Protein AF-A0A7J3IF95-F1 (afdb_monomer_lite)

Foldseek 3Di:
DDADDDDDDFDWPPPPDPDIDGDVVSVVVSVVVVVVCVVPCDPVNRCVVVPD

Structure (mmCIF, N/CA/C/O backbone):
data_AF-A0A7J3IF95-F1
#
_entry.id   AF-A0A7J3IF95-F1
#
loop_
_atom_site.group_PDB
_atom_site.id
_atom_site.type_symbol
_atom_site.label_atom_id
_atom_site.label_alt_id
_atom_site.label_comp_id
_atom_site.label_asym_id
_atom_site.label_entity_id
_atom_site.label_seq_id
_atom_site.pdbx_PDB_ins_code
_atom_site.Cartn_x
_atom_site.Cartn_y
_atom_site.Cartn_z
_atom_site.occupancy
_atom_site.B_iso_or_equiv
_atom_site.auth_seq_id
_atom_site.auth_comp_id
_atom_site.auth_asym_id
_atom_site.auth_atom_id
_atom_site.pdbx_PDB_model_num
ATOM 1 N N . ALA A 1 1 ? -22.794 9.728 0.187 1.00 75.88 1 ALA A N 1
ATOM 2 C CA . ALA A 1 1 ? -21.659 9.445 1.088 1.00 75.88 1 ALA A CA 1
ATOM 3 C C . ALA A 1 1 ? -20.419 9.168 0.241 1.00 75.88 1 ALA A C 1
ATOM 5 O O . ALA A 1 1 ? -20.559 8.500 -0.778 1.00 75.88 1 ALA A O 1
ATOM 6 N N . GLY A 1 2 ? -19.264 9.729 0.612 1.00 91.75 2 GLY A N 1
ATOM 7 C CA . GLY A 1 2 ? -17.958 9.464 -0.011 1.00 91.75 2 GLY A CA 1
ATOM 8 C C . GLY A 1 2 ? -17.117 8.499 0.835 1.00 91.75 2 GLY A C 1
ATOM 9 O O . GLY A 1 2 ? -17.518 8.160 1.944 1.00 91.75 2 GLY A O 1
ATOM 10 N N . CYS A 1 3 ? -15.967 8.059 0.318 1.00 95.19 3 CYS A N 1
ATOM 11 C CA . CYS A 1 3 ? -15.071 7.117 0.998 1.00 95.19 3 CYS A CA 1
ATOM 12 C C . CYS A 1 3 ? -13.659 7.716 1.121 1.00 95.19 3 CYS A C 1
ATOM 14 O O . CYS A 1 3 ? -13.022 7.936 0.082 1.00 95.19 3 CYS A O 1
ATOM 16 N N . PRO A 1 4 ? -13.145 7.974 2.340 1.00 95.62 4 PRO A N 1
ATOM 17 C CA . PRO A 1 4 ? -11.751 8.365 2.528 1.00 95.62 4 PRO A CA 1
ATOM 18 C C . PRO A 1 4 ? -10.820 7.306 1.932 1.00 95.62 4 PRO A C 1
ATOM 20 O O . PRO A 1 4 ? -10.857 6.142 2.322 1.00 95.62 4 PRO A O 1
ATOM 23 N N . SER A 1 5 ? -10.013 7.705 0.951 1.00 96.62 5 SER A N 1
ATOM 24 C CA . SER A 1 5 ? -9.175 6.798 0.163 1.00 96.62 5 SER A CA 1
ATOM 25 C C . SER A 1 5 ? -7.777 7.383 -0.008 1.00 96.62 5 SER A C 1
ATOM 27 O O . SER A 1 5 ? -7.618 8.597 -0.123 1.00 96.62 5 SER A O 1
ATOM 29 N N . VAL A 1 6 ? -6.763 6.520 -0.059 1.00 97.38 6 VAL A N 1
ATOM 30 C CA . VAL A 1 6 ? -5.369 6.894 -0.329 1.00 97.38 6 VAL A CA 1
ATOM 31 C C . VAL A 1 6 ? -4.738 5.872 -1.270 1.00 97.38 6 VAL A C 1
ATOM 33 O O . VAL A 1 6 ? -5.064 4.688 -1.213 1.00 97.38 6 VAL A O 1
ATOM 36 N N . VAL A 1 7 ? -3.833 6.325 -2.137 1.00 98.19 7 VAL A N 1
ATOM 37 C CA . VAL A 1 7 ? -3.060 5.455 -3.031 1.00 98.19 7 VAL A CA 1
ATOM 38 C C . VAL A 1 7 ? -1.681 5.220 -2.423 1.00 98.19 7 VAL A C 1
ATOM 40 O O . VAL A 1 7 ? -0.938 6.170 -2.186 1.00 98.19 7 VAL A O 1
ATOM 43 N N . ILE A 1 8 ? -1.333 3.952 -2.200 1.00 98.06 8 ILE A N 1
ATOM 44 C CA . ILE A 1 8 ? 0.021 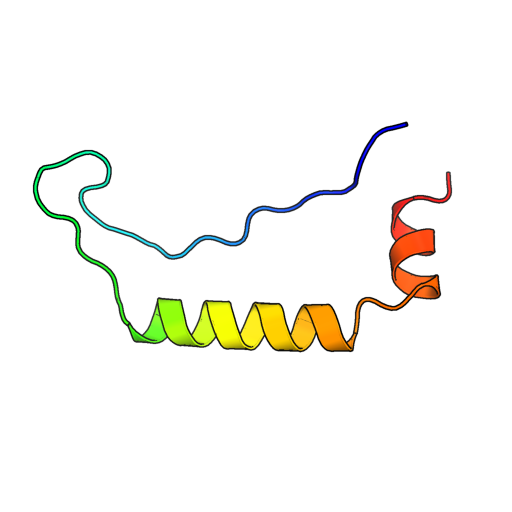3.520 -1.839 1.00 98.06 8 ILE A CA 1
ATOM 45 C C . ILE A 1 8 ? 0.617 2.864 -3.083 1.00 98.06 8 ILE A C 1
ATOM 47 O O . ILE A 1 8 ? 0.110 1.846 -3.549 1.00 98.06 8 ILE A O 1
ATOM 51 N N . GLY A 1 9 ? 1.654 3.479 -3.646 1.00 97.06 9 GLY A N 1
ATOM 52 C CA . GLY A 1 9 ? 2.291 3.029 -4.882 1.00 97.06 9 GLY A CA 1
ATOM 53 C C . GLY A 1 9 ? 3.731 2.577 -4.666 1.00 97.06 9 GLY A C 1
ATOM 54 O O . GLY A 1 9 ? 4.385 2.994 -3.713 1.00 97.06 9 GLY A O 1
ATOM 55 N N . VAL A 1 10 ? 4.224 1.760 -5.596 1.00 98.44 10 VAL A N 1
ATOM 56 C CA . VAL A 1 10 ? 5.631 1.353 -5.673 1.00 98.44 10 VAL A CA 1
ATOM 57 C C . VAL A 1 10 ? 6.281 2.067 -6.865 1.00 98.44 10 VAL A C 1
ATOM 59 O O . VAL A 1 10 ? 5.757 1.963 -7.983 1.00 98.44 10 VAL A O 1
ATOM 62 N N . PRO A 1 11 ? 7.401 2.793 -6.679 1.00 98.56 11 PRO A N 1
ATOM 63 C CA . PRO A 1 11 ? 8.099 3.450 -7.776 1.00 98.56 11 PRO A CA 1
ATOM 64 C C . PRO A 1 11 ? 8.481 2.453 -8.870 1.00 98.56 11 PRO A C 1
ATOM 66 O O . PRO A 1 11 ? 9.166 1.462 -8.629 1.00 98.56 11 PRO A O 1
ATOM 69 N N . THR A 1 12 ? 8.039 2.728 -10.094 1.00 98.6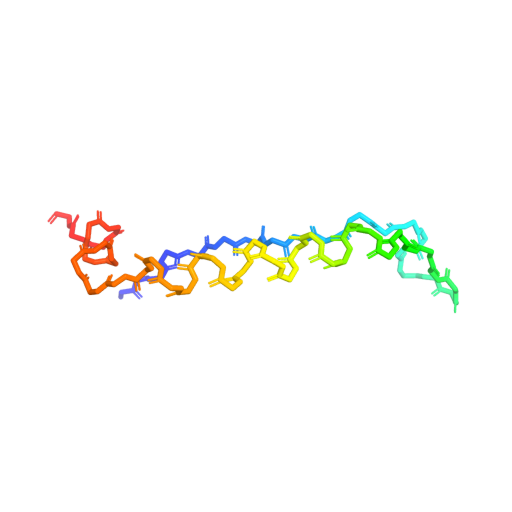2 12 THR A N 1
ATOM 70 C CA . THR A 1 12 ? 8.274 1.857 -11.247 1.00 98.62 12 THR A CA 1
ATOM 71 C C . THR A 1 12 ? 8.788 2.699 -12.406 1.00 98.62 12 THR A C 1
ATOM 73 O O . THR A 1 12 ? 8.198 3.724 -12.750 1.00 98.62 12 THR A O 1
ATOM 76 N N . ARG A 1 13 ? 9.899 2.286 -13.018 1.00 98.69 13 ARG A N 1
ATOM 77 C CA . ARG A 1 13 ? 10.429 2.924 -14.232 1.00 98.69 13 ARG A CA 1
ATOM 78 C C . ARG A 1 13 ? 9.793 2.294 -15.469 1.00 98.69 13 ARG A C 1
ATOM 80 O O . ARG A 1 13 ? 9.542 1.091 -15.486 1.00 98.69 13 ARG A O 1
ATOM 87 N N . HIS A 1 14 ? 9.599 3.110 -16.508 1.00 98.25 14 HIS A N 1
ATOM 88 C CA . HIS A 1 14 ? 9.038 2.704 -17.807 1.00 98.25 14 HIS A CA 1
ATOM 89 C C . HIS A 1 14 ? 7.608 2.149 -17.725 1.00 98.25 14 HIS A C 1
ATOM 91 O O . HIS A 1 14 ? 7.252 1.186 -18.403 1.00 98.25 14 HIS A O 1
ATOM 97 N N . ILE A 1 15 ? 6.767 2.780 -16.899 1.00 96.81 15 ILE A N 1
ATOM 98 C CA . ILE A 1 15 ? 5.329 2.502 -16.916 1.00 96.81 15 ILE A CA 1
ATOM 99 C C . ILE A 1 15 ? 4.763 2.739 -18.329 1.00 96.81 15 ILE A C 1
ATOM 101 O O . ILE A 1 15 ? 5.206 3.645 -19.035 1.00 96.81 15 ILE A O 1
ATOM 105 N N . HIS A 1 16 ? 3.810 1.897 -18.745 1.00 98.25 16 HIS A N 1
ATOM 106 C CA . HIS A 1 16 ? 3.197 1.904 -20.087 1.00 98.25 16 HIS A CA 1
ATOM 107 C C . HIS A 1 16 ? 4.180 1.637 -21.252 1.00 98.25 16 HIS A C 1
ATOM 109 O O . HIS A 1 16 ? 4.039 2.186 -22.341 1.00 98.25 16 HIS A O 1
ATOM 115 N N . SER A 1 17 ? 5.179 0.779 -21.044 1.00 98.19 17 SER A N 1
ATOM 116 C CA . SER A 1 17 ? 6.089 0.273 -22.086 1.00 98.19 17 SER A CA 1
ATOM 117 C C . SER A 1 17 ? 6.091 -1.263 -22.097 1.00 98.19 17 SER A C 1
ATOM 119 O O . SER A 1 17 ? 5.499 -1.884 -21.218 1.00 98.19 17 SER A O 1
ATOM 121 N N . HIS A 1 18 ? 6.765 -1.896 -23.068 1.00 98.12 18 HIS A N 1
ATOM 122 C CA . HIS A 1 18 ? 6.848 -3.368 -23.154 1.00 98.12 18 HIS A CA 1
ATOM 123 C C . HIS A 1 18 ? 7.513 -4.018 -21.929 1.00 98.12 18 HIS A C 1
ATOM 125 O O . HIS A 1 18 ? 7.225 -5.170 -21.616 1.00 98.12 18 HIS A O 1
ATOM 131 N N . VAL A 1 19 ? 8.411 -3.296 -21.251 1.00 98.06 19 VAL A N 1
ATOM 132 C CA . VAL A 1 19 ? 9.129 -3.766 -20.062 1.00 98.06 19 VAL A CA 1
ATOM 133 C C . VAL A 1 19 ? 9.161 -2.645 -19.028 1.00 98.06 19 VAL A C 1
ATOM 135 O O . VAL A 1 19 ? 9.525 -1.517 -19.356 1.00 98.06 19 VAL A O 1
ATOM 138 N N . GLY A 1 20 ? 8.798 -2.970 -17.787 1.00 98.12 20 GLY A N 1
ATOM 139 C CA . GLY A 1 20 ? 8.922 -2.096 -16.621 1.00 98.12 20 GLY A CA 1
ATOM 140 C C . GLY A 1 20 ? 10.001 -2.598 -15.662 1.00 98.12 20 GLY A C 1
ATOM 141 O O . GLY A 1 20 ? 10.352 -3.777 -15.674 1.00 98.12 20 GLY A O 1
ATOM 142 N N . LEU A 1 21 ? 10.525 -1.703 -14.826 1.00 98.69 21 LEU A N 1
ATOM 143 C CA . LEU A 1 21 ? 11.528 -2.031 -13.810 1.00 98.69 21 LEU A CA 1
ATOM 144 C C . LEU A 1 21 ? 11.057 -1.549 -12.440 1.00 98.69 21 LEU A C 1
ATOM 146 O O . LEU A 1 21 ? 10.661 -0.390 -12.294 1.00 98.69 21 LEU A O 1
ATOM 150 N N . VAL A 1 22 ? 11.156 -2.421 -11.442 1.00 98.44 22 VAL A N 1
ATOM 151 C CA . VAL A 1 22 ? 10.761 -2.152 -10.056 1.00 98.44 22 VAL A CA 1
ATOM 152 C C . VAL A 1 22 ? 11.860 -2.612 -9.100 1.00 98.44 22 VAL A C 1
ATOM 154 O O . VAL A 1 22 ? 12.581 -3.565 -9.397 1.00 98.44 22 VAL A O 1
ATOM 157 N N . ASN A 1 23 ? 11.997 -1.935 -7.959 1.00 98.69 23 ASN A N 1
ATOM 158 C CA . ASN A 1 23 ? 12.830 -2.407 -6.858 1.00 98.69 23 ASN A CA 1
ATOM 159 C C . ASN A 1 23 ? 12.003 -3.341 -5.961 1.00 98.69 23 ASN A C 1
ATOM 161 O O . ASN A 1 23 ? 10.966 -2.941 -5.433 1.00 98.69 23 ASN A O 1
ATOM 165 N N . MET A 1 24 ? 12.465 -4.578 -5.775 1.00 98.56 24 MET A N 1
ATOM 166 C CA . MET A 1 24 ? 11.768 -5.561 -4.941 1.00 98.56 24 MET A CA 1
ATOM 167 C C . MET A 1 24 ? 11.702 -5.156 -3.466 1.00 98.56 24 MET A C 1
ATOM 169 O O . MET A 1 24 ? 10.715 -5.465 -2.805 1.00 98.56 24 MET A O 1
ATOM 173 N N . GLU A 1 25 ? 12.680 -4.404 -2.961 1.00 98.81 25 GLU A N 1
ATOM 174 C CA . GLU A 1 25 ? 12.645 -3.888 -1.591 1.00 98.81 25 GLU A CA 1
ATOM 175 C C . GLU A 1 25 ? 11.484 -2.900 -1.388 1.00 98.81 25 GLU A C 1
ATOM 177 O O . GLU A 1 25 ? 10.792 -2.952 -0.368 1.00 98.81 25 GLU A O 1
ATOM 182 N N . ASP A 1 26 ? 11.199 -2.052 -2.382 1.00 98.81 26 ASP A N 1
ATOM 183 C CA . ASP A 1 26 ? 10.064 -1.124 -2.325 1.00 98.81 26 ASP A CA 1
ATOM 184 C C . ASP A 1 26 ? 8.726 -1.884 -2.340 1.00 98.81 26 ASP A C 1
ATOM 186 O O . ASP A 1 26 ? 7.792 -1.510 -1.627 1.00 98.81 26 ASP A O 1
ATOM 190 N N . VAL A 1 27 ? 8.639 -2.991 -3.094 1.00 98.75 27 VAL A N 1
ATOM 191 C CA . VAL A 1 27 ? 7.465 -3.883 -3.094 1.00 98.75 27 VAL A CA 1
ATOM 192 C C . VAL A 1 27 ? 7.264 -4.506 -1.714 1.00 98.75 27 VAL A C 1
ATOM 194 O O . VAL A 1 27 ? 6.167 -4.445 -1.157 1.00 98.75 27 VAL A O 1
ATOM 197 N N . GLU A 1 28 ? 8.316 -5.082 -1.135 1.00 98.81 28 GLU A N 1
ATOM 198 C CA . GLU A 1 28 ? 8.250 -5.713 0.185 1.00 98.81 28 GLU A CA 1
ATOM 199 C C . GLU A 1 28 ? 7.863 -4.717 1.278 1.00 98.81 28 GLU A C 1
ATOM 201 O O . GLU A 1 28 ? 7.042 -5.024 2.145 1.00 98.81 28 GLU A O 1
ATOM 206 N N . ASN A 1 29 ? 8.422 -3.509 1.240 1.00 98.75 29 ASN A N 1
ATOM 207 C CA . ASN A 1 29 ? 8.116 -2.476 2.220 1.00 98.75 29 ASN A CA 1
ATOM 208 C C . ASN A 1 29 ? 6.695 -1.921 2.052 1.00 98.75 29 ASN A C 1
ATOM 210 O O . ASN A 1 29 ? 6.029 -1.677 3.060 1.00 98.75 29 ASN A O 1
ATOM 214 N N . ALA A 1 30 ? 6.179 -1.811 0.823 1.00 98.81 30 ALA A N 1
ATOM 215 C CA . ALA A 1 30 ? 4.775 -1.473 0.589 1.00 98.81 30 ALA A CA 1
ATOM 216 C C . ALA A 1 30 ? 3.832 -2.539 1.176 1.00 98.81 30 ALA A C 1
ATOM 218 O O . ALA A 1 30 ? 2.863 -2.196 1.856 1.00 98.81 30 ALA A O 1
ATOM 219 N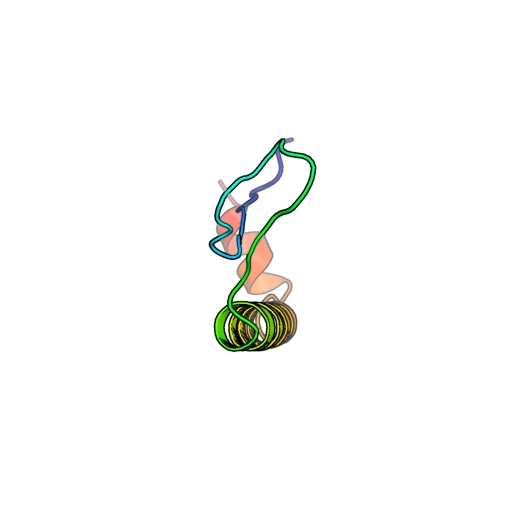 N . VAL A 1 31 ? 4.144 -3.830 1.003 1.00 98.62 31 VAL A N 1
ATOM 220 C CA . VAL A 1 31 ? 3.377 -4.932 1.610 1.00 98.62 31 VAL A CA 1
ATOM 221 C C . VAL A 1 31 ? 3.416 -4.857 3.138 1.00 98.62 31 VAL A C 1
ATOM 223 O O . VAL A 1 31 ? 2.364 -4.904 3.779 1.00 98.62 31 VAL A O 1
ATOM 226 N N . LYS A 1 32 ? 4.606 -4.685 3.734 1.00 98.75 32 LYS A N 1
ATOM 227 C CA . LYS A 1 32 ? 4.761 -4.522 5.191 1.00 98.75 32 LYS A CA 1
ATOM 228 C C . LYS A 1 32 ? 3.923 -3.350 5.706 1.00 98.75 32 LYS A C 1
ATOM 230 O O . LYS A 1 32 ? 3.204 -3.505 6.691 1.00 98.75 32 LYS A O 1
ATOM 235 N N . LEU A 1 33 ? 3.959 -2.207 5.020 1.00 98.69 33 LEU A N 1
ATOM 236 C CA . LEU A 1 33 ? 3.178 -1.028 5.386 1.00 98.69 33 LEU A CA 1
ATOM 237 C C . LEU A 1 33 ? 1.671 -1.312 5.359 1.00 98.69 33 LEU A C 1
ATOM 239 O O . LEU A 1 33 ? 0.984 -1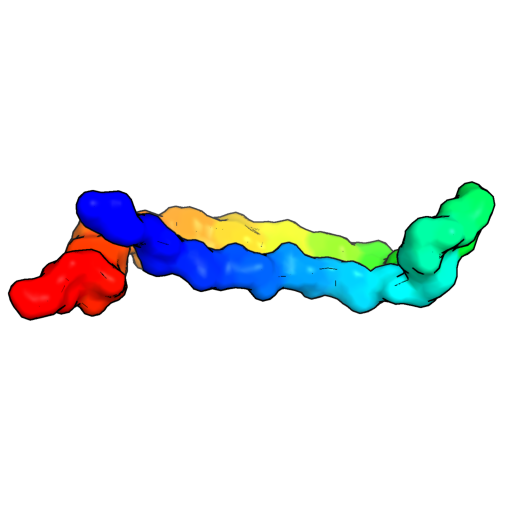.022 6.336 1.00 98.69 33 LEU A O 1
ATOM 243 N N . VAL A 1 34 ? 1.152 -1.911 4.282 1.00 98.62 34 VAL A N 1
ATOM 244 C CA . VAL A 1 34 ? -0.282 -2.225 4.157 1.00 98.62 34 VAL A CA 1
ATOM 245 C C . VAL A 1 34 ? -0.737 -3.188 5.256 1.00 98.62 34 VAL A C 1
ATOM 247 O O . VAL A 1 34 ? -1.773 -2.955 5.879 1.00 98.62 34 VAL A O 1
ATOM 250 N N . ILE A 1 35 ? 0.051 -4.223 5.560 1.00 98.75 35 ILE A N 1
ATOM 251 C CA . ILE A 1 35 ? -0.240 -5.159 6.656 1.00 98.75 35 ILE A CA 1
ATOM 252 C C . ILE A 1 35 ? -0.352 -4.412 7.991 1.00 98.75 35 ILE A C 1
ATOM 254 O O . ILE A 1 35 ? -1.306 -4.610 8.747 1.00 98.75 35 ILE A O 1
ATOM 258 N N . GLU A 1 36 ? 0.606 -3.535 8.288 1.00 98.69 36 GLU A N 1
ATOM 259 C CA . GLU A 1 36 ? 0.624 -2.778 9.538 1.00 98.69 36 GLU A CA 1
ATOM 260 C C . GLU A 1 36 ? -0.507 -1.736 9.623 1.00 98.69 36 GLU A C 1
ATOM 262 O O . GLU A 1 36 ? -1.018 -1.484 10.721 1.00 98.69 36 GLU A O 1
ATOM 267 N N . ILE A 1 37 ? -0.949 -1.177 8.491 1.00 98.25 37 ILE A N 1
ATOM 268 C CA . ILE A 1 37 ? -2.139 -0.318 8.416 1.00 98.25 37 ILE A CA 1
ATOM 269 C C . ILE A 1 37 ? -3.388 -1.127 8.760 1.00 98.25 37 ILE A C 1
ATOM 271 O O . ILE A 1 37 ? -4.115 -0.742 9.674 1.00 98.25 37 ILE A O 1
ATOM 275 N N . VAL A 1 38 ? -3.618 -2.262 8.091 1.00 97.62 38 VAL A N 1
ATOM 276 C CA . VAL A 1 38 ? -4.822 -3.089 8.293 1.00 97.62 38 VAL A CA 1
ATOM 277 C C . VAL A 1 38 ? -4.947 -3.545 9.748 1.00 97.62 38 VAL A C 1
ATOM 279 O O . VAL A 1 38 ? -6.030 -3.465 10.320 1.00 97.62 38 VAL A O 1
ATOM 282 N N . LYS A 1 39 ? -3.839 -3.929 10.395 1.00 98.00 39 LYS A N 1
ATOM 283 C CA . LYS A 1 39 ? -3.830 -4.297 11.825 1.00 98.00 39 LYS A CA 1
ATOM 284 C C . LYS A 1 39 ? -4.281 -3.167 12.760 1.00 98.00 39 LYS A C 1
ATOM 286 O O . LYS A 1 39 ? -4.765 -3.446 13.852 1.00 98.00 39 LYS A O 1
ATOM 291 N N . ARG A 1 40 ? -4.080 -1.900 12.378 1.00 97.75 40 ARG A N 1
ATOM 292 C CA . ARG A 1 40 ? -4.367 -0.721 13.221 1.00 97.75 40 ARG A CA 1
ATOM 293 C C . ARG A 1 40 ? -5.634 0.025 12.820 1.00 97.75 40 ARG A C 1
ATOM 295 O O . ARG A 1 40 ? -6.103 0.855 13.596 1.00 97.75 40 ARG A O 1
ATOM 302 N N . LEU A 1 41 ? -6.164 -0.214 11.625 1.00 97.44 41 LEU A N 1
ATOM 303 C CA . LEU A 1 41 ? -7.324 0.488 11.087 1.00 97.44 41 LEU A CA 1
ATOM 304 C C . LEU A 1 41 ? -8.627 -0.112 11.640 1.00 97.44 41 LEU A C 1
ATOM 306 O O . LEU A 1 41 ? -9.391 -0.766 10.937 1.00 97.44 41 LEU A O 1
ATOM 310 N N . ASN A 1 42 ? -8.842 0.078 12.940 1.00 96.75 42 ASN A N 1
ATOM 311 C CA . ASN A 1 42 ? -10.036 -0.377 13.644 1.00 96.75 42 ASN A CA 1
ATOM 312 C C . ASN A 1 42 ? -11.236 0.564 13.415 1.00 96.75 42 ASN A C 1
ATOM 314 O O . ASN A 1 42 ? -11.105 1.640 12.831 1.00 96.75 42 ASN A O 1
ATOM 318 N N . LYS A 1 43 ? -12.412 0.152 13.904 1.00 96.25 43 LYS A N 1
ATOM 319 C CA . LYS A 1 43 ? -13.674 0.889 13.739 1.00 96.25 43 LYS A CA 1
ATOM 320 C C . LYS A 1 43 ? -13.584 2.341 14.224 1.00 96.25 43 LYS A C 1
ATOM 322 O O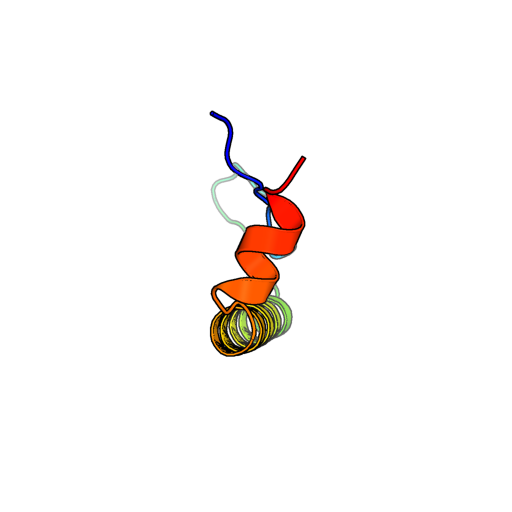 . LYS A 1 43 ? -13.932 3.237 13.469 1.00 96.25 43 LYS A O 1
ATOM 327 N N . GLU A 1 44 ? -13.055 2.561 15.426 1.00 96.81 44 GLU A N 1
ATOM 328 C CA . GLU A 1 44 ? -12.892 3.898 16.014 1.00 96.81 44 GLU A CA 1
ATOM 329 C C . GLU A 1 44 ? -12.018 4.808 15.134 1.00 96.81 44 GLU A C 1
ATOM 331 O O . GLU A 1 44 ? -12.379 5.950 14.852 1.00 96.81 44 GLU A O 1
ATOM 336 N N . ARG A 1 45 ? -10.891 4.292 14.617 1.00 96.19 45 ARG A N 1
ATOM 337 C CA . ARG A 1 45 ? -10.044 5.054 13.689 1.00 96.19 45 ARG A CA 1
ATOM 338 C C . ARG A 1 45 ? -10.749 5.365 12.379 1.00 96.19 45 ARG A C 1
ATOM 340 O O . ARG A 1 45 ? -10.618 6.482 11.891 1.00 96.19 45 ARG A O 1
ATOM 347 N N . VAL A 1 46 ? -11.468 4.407 11.797 1.00 95.94 46 VAL A N 1
ATOM 348 C CA . VAL A 1 46 ? -12.213 4.648 10.551 1.00 95.94 46 VAL A CA 1
ATOM 349 C C . VAL A 1 46 ? -13.284 5.716 10.770 1.00 95.94 46 VAL A C 1
ATOM 351 O O . VAL A 1 46 ? -13.377 6.647 9.974 1.00 95.94 46 VAL A O 1
ATOM 354 N N . GLU A 1 47 ? -14.025 5.635 11.876 1.00 96.00 47 GLU A N 1
ATOM 355 C CA . GLU A 1 47 ? -15.033 6.629 12.250 1.00 96.00 47 GLU A CA 1
ATOM 356 C C . GLU A 1 47 ? -14.418 8.027 12.366 1.00 96.00 47 GLU A C 1
ATOM 358 O O . GLU A 1 47 ? -14.988 8.968 11.820 1.00 96.00 47 GLU A O 1
ATOM 363 N N . SE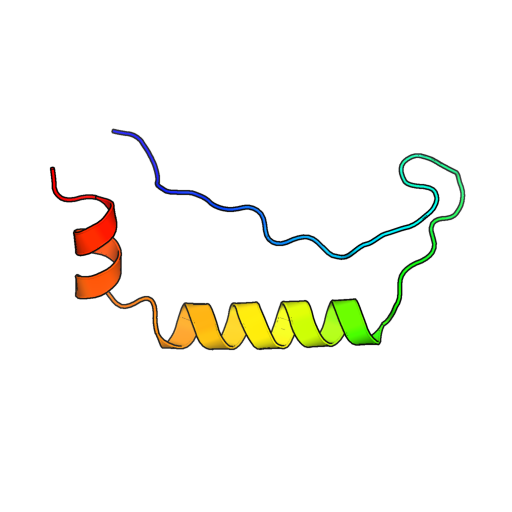R A 1 48 ? -13.209 8.157 12.931 1.00 95.69 48 SER A N 1
ATOM 364 C CA . SER A 1 48 ? -12.496 9.443 13.025 1.00 95.69 48 SER A CA 1
ATOM 365 C C . SER A 1 48 ? -12.173 10.106 11.673 1.00 95.69 48 SER A C 1
ATOM 367 O O . SER A 1 48 ? -11.974 11.316 11.624 1.00 95.69 48 SER A O 1
ATOM 369 N N . PHE A 1 49 ? -12.147 9.349 10.569 1.00 95.06 49 PHE A N 1
ATOM 370 C CA . PHE A 1 49 ? -11.948 9.884 9.214 1.00 95.06 49 PHE A CA 1
ATOM 371 C C . PHE A 1 49 ? -13.259 10.197 8.482 1.00 95.06 49 PHE A C 1
ATOM 373 O O . PHE A 1 49 ? -13.232 10.763 7.390 1.00 95.06 49 PHE A O 1
ATOM 380 N N . THR A 1 50 ? -14.397 9.789 9.046 1.00 94.56 50 THR A N 1
ATOM 381 C CA . THR A 1 50 ? -15.720 9.895 8.408 1.00 94.56 50 THR A CA 1
ATOM 382 C C . THR A 1 50 ? -16.737 10.706 9.205 1.00 94.56 50 THR A C 1
ATOM 384 O O . THR A 1 50 ? -17.715 11.164 8.618 1.00 94.56 50 THR A O 1
ATOM 387 N N . ALA A 1 51 ? -16.533 10.875 10.514 1.00 82.75 51 ALA A N 1
ATOM 388 C CA . ALA A 1 51 ? -17.367 11.707 11.368 1.00 82.75 51 ALA A CA 1
ATOM 389 C C . ALA A 1 51 ? -17.115 13.181 11.026 1.00 82.75 51 ALA A C 1
ATOM 391 O O . ALA A 1 51 ? -15.978 13.651 11.088 1.00 82.75 51 ALA A O 1
ATOM 392 N N . ILE A 1 52 ? -18.179 13.876 10.626 1.00 65.88 52 ILE A N 1
ATOM 393 C CA . ILE A 1 52 ? -18.206 15.315 10.339 1.00 65.88 52 ILE A CA 1
ATOM 394 C C . ILE A 1 52 ? -19.042 15.980 11.424 1.00 65.88 52 ILE A C 1
ATOM 396 O O . ILE A 1 52 ? -20.129 15.428 11.718 1.00 65.88 52 ILE A O 1
#

Radius of gyration: 15.51 Å; chains: 1; bounding box: 34×21×39 Å

Secondary structure (DSSP, 8-state):
-----------EESTTSS--EE-HHHHHHHHHHHHHHHHH--HHHHHHTT--

pLDDT: mean 96.27, std 5.73, range [65.88, 98.81]

Sequence (52 aa):
AGCPSVVIGVPTRHIHSHVGLVNMEDVENAVKLVIEIVKRLNKERVESFTAI